Protein AF-A0A453L2L7-F1 (afdb_monomer)

Radius of gyration: 15.23 Å; Cα contacts (8 Å, |Δi|>4): 77; chains: 1; bounding box: 41×24×40 Å

Structure (mmCIF, N/CA/C/O backbone):
data_AF-A0A453L2L7-F1
#
_entry.id   AF-A0A453L2L7-F1
#
loop_
_atom_site.group_PDB
_atom_site.id
_atom_site.type_symbol
_atom_site.label_atom_id
_atom_site.label_alt_id
_atom_site.label_comp_id
_atom_site.label_asym_id
_atom_site.label_entity_id
_atom_site.label_seq_id
_atom_site.pdbx_PDB_ins_code
_atom_site.Cartn_x
_atom_site.Cartn_y
_atom_site.Cartn_z
_atom_site.occupancy
_atom_site.B_iso_or_equiv
_atom_site.auth_seq_id
_atom_site.auth_comp_id
_atom_site.auth_asym_id
_atom_site.auth_atom_id
_atom_site.pdbx_PDB_model_num
ATOM 1 N N . MET A 1 1 ? 23.196 -1.408 -21.672 1.00 59.25 1 MET A N 1
ATOM 2 C CA . MET A 1 1 ? 22.104 -0.422 -21.487 1.00 59.25 1 MET A CA 1
ATOM 3 C C . MET A 1 1 ? 20.846 -1.031 -20.859 1.00 59.25 1 MET A C 1
ATOM 5 O O . MET A 1 1 ? 20.433 -0.521 -19.834 1.00 59.25 1 MET A O 1
ATOM 9 N N . ARG A 1 2 ? 20.301 -2.155 -21.362 1.00 65.62 2 ARG A N 1
ATOM 10 C CA . ARG A 1 2 ? 19.099 -2.823 -20.794 1.00 65.62 2 ARG A CA 1
ATOM 11 C C . ARG A 1 2 ? 19.228 -3.360 -19.356 1.00 65.62 2 ARG A C 1
ATOM 13 O O . ARG A 1 2 ? 18.221 -3.499 -18.673 1.00 65.62 2 ARG A O 1
ATOM 20 N N . ASP A 1 3 ? 20.439 -3.684 -18.911 1.00 77.69 3 ASP A N 1
ATOM 21 C CA . ASP A 1 3 ? 20.670 -4.279 -17.585 1.00 77.69 3 ASP A CA 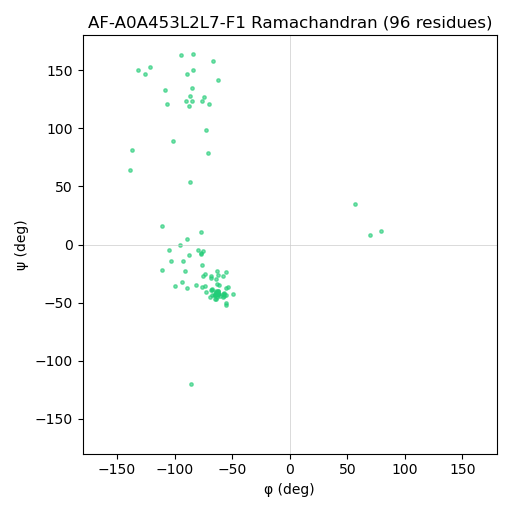1
ATOM 22 C C . ASP A 1 3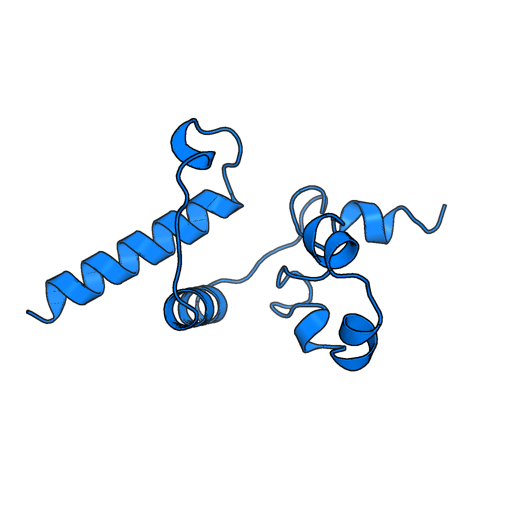 ? 20.488 -3.265 -16.444 1.00 77.69 3 ASP A C 1
ATOM 24 O O . ASP A 1 3 ? 19.841 -3.540 -15.440 1.00 77.69 3 ASP A O 1
ATOM 28 N N . LEU A 1 4 ? 20.968 -2.035 -16.649 1.00 86.62 4 LEU A N 1
ATOM 29 C CA . LEU A 1 4 ? 20.919 -0.985 -15.633 1.00 86.62 4 LEU A CA 1
ATOM 30 C C . LEU A 1 4 ? 19.487 -0.517 -15.350 1.00 86.62 4 LEU A C 1
ATOM 32 O O . LEU A 1 4 ? 19.127 -0.292 -14.199 1.00 86.62 4 LEU A O 1
ATOM 36 N N . GLU A 1 5 ? 18.653 -0.413 -16.386 1.00 87.94 5 GLU A N 1
ATOM 37 C CA . GLU A 1 5 ? 17.235 -0.069 -16.229 1.00 87.94 5 GLU A CA 1
ATOM 38 C C . GLU A 1 5 ? 16.481 -1.145 -15.441 1.00 87.94 5 GLU A C 1
ATOM 40 O O . GLU A 1 5 ? 15.695 -0.826 -14.550 1.00 87.94 5 GLU A O 1
ATOM 45 N N . ARG A 1 6 ? 16.758 -2.428 -15.717 1.00 85.94 6 ARG A N 1
ATOM 46 C CA . ARG A 1 6 ? 16.160 -3.557 -14.989 1.00 85.94 6 ARG A CA 1
ATOM 47 C C . ARG A 1 6 ? 16.635 -3.616 -13.542 1.00 85.94 6 ARG A C 1
ATOM 49 O O . ARG A 1 6 ? 15.809 -3.799 -12.653 1.00 85.94 6 ARG A O 1
ATOM 56 N N . ALA A 1 7 ? 17.929 -3.414 -13.303 1.00 89.38 7 ALA A N 1
ATOM 57 C CA . ALA A 1 7 ? 18.486 -3.334 -11.957 1.00 89.38 7 ALA A CA 1
ATOM 58 C C . ALA A 1 7 ? 17.873 -2.164 -11.166 1.00 89.38 7 ALA A C 1
ATOM 60 O O . ALA A 1 7 ? 17.471 -2.335 -10.016 1.00 89.38 7 ALA A O 1
ATOM 61 N N . GLY A 1 8 ? 17.715 -0.998 -11.802 1.00 90.00 8 GLY A N 1
ATOM 62 C CA . GLY A 1 8 ? 17.044 0.158 -11.208 1.00 90.00 8 GLY A CA 1
ATOM 63 C C . GLY A 1 8 ? 15.575 -0.115 -10.879 1.00 90.00 8 GLY A C 1
ATOM 64 O O . GLY A 1 8 ? 15.115 0.228 -9.791 1.00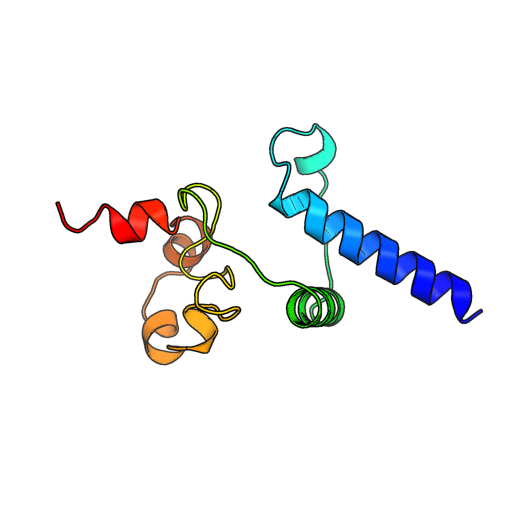 90.00 8 GLY A O 1
ATOM 65 N N . LEU A 1 9 ? 14.848 -0.781 -11.778 1.00 89.50 9 LEU A N 1
ATOM 66 C CA . LEU A 1 9 ? 13.457 -1.176 -11.557 1.00 89.50 9 LEU A CA 1
ATOM 67 C C . LEU A 1 9 ? 13.326 -2.170 -10.398 1.00 89.50 9 LEU A C 1
ATOM 69 O O . LEU A 1 9 ? 12.501 -1.962 -9.511 1.00 89.50 9 LEU A O 1
ATOM 73 N N . ALA A 1 10 ? 14.163 -3.208 -10.365 1.00 89.94 10 ALA A N 1
ATOM 74 C CA . ALA A 1 10 ? 14.183 -4.188 -9.281 1.00 89.94 10 ALA A CA 1
ATOM 75 C C . ALA A 1 10 ? 14.447 -3.520 -7.924 1.00 89.94 10 ALA A C 1
ATOM 77 O O . ALA A 1 10 ? 13.749 -3.799 -6.949 1.00 89.94 10 ALA A O 1
ATOM 78 N N . LEU A 1 11 ? 15.387 -2.571 -7.874 1.00 90.62 11 LEU A N 1
ATOM 79 C CA . LEU A 1 11 ? 15.675 -1.809 -6.664 1.00 90.62 11 LEU A CA 1
ATOM 80 C C . LEU A 1 11 ? 14.466 -0.974 -6.219 1.00 90.62 11 LEU A C 1
ATOM 82 O O . LEU A 1 11 ? 14.131 -0.970 -5.038 1.00 90.62 11 LEU A O 1
ATOM 86 N N . ARG A 1 12 ? 13.765 -0.308 -7.145 1.00 90.69 12 ARG A N 1
ATOM 87 C CA . ARG A 1 12 ? 12.544 0.454 -6.823 1.00 90.69 12 ARG A CA 1
ATOM 88 C C . ARG A 1 12 ? 11.419 -0.439 -6.309 1.00 90.69 12 ARG A C 1
ATOM 90 O O . ARG A 1 12 ? 10.769 -0.071 -5.336 1.00 90.69 12 ARG A O 1
ATOM 97 N N . LEU A 1 13 ? 11.217 -1.615 -6.902 1.00 90.12 13 LEU A N 1
ATOM 98 C CA . LEU A 1 13 ? 10.257 -2.602 -6.394 1.00 90.12 13 LEU A CA 1
ATOM 99 C C . LEU A 1 13 ? 10.638 -3.080 -4.987 1.00 90.12 13 LEU A C 1
ATOM 101 O O . LEU A 1 13 ? 9.770 -3.192 -4.125 1.00 90.12 13 LEU A O 1
ATOM 105 N N . SER A 1 14 ? 11.932 -3.296 -4.733 1.00 88.31 14 SER A N 1
ATOM 106 C CA . SER A 1 14 ? 12.442 -3.647 -3.406 1.00 88.31 14 SER A CA 1
ATOM 107 C C . SER A 1 14 ? 12.219 -2.528 -2.386 1.00 88.31 14 SER A C 1
ATOM 109 O O . SER A 1 14 ? 11.841 -2.803 -1.252 1.00 88.31 14 SER A O 1
ATOM 111 N N . TRP A 1 15 ? 12.407 -1.262 -2.764 1.00 87.75 15 TRP A N 1
ATOM 112 C CA . TRP A 1 15 ? 12.097 -0.123 -1.893 1.00 87.75 15 TRP A CA 1
ATOM 113 C C . TRP A 1 15 ? 10.598 0.018 -1.635 1.00 87.75 15 TRP A C 1
ATOM 115 O O . TRP A 1 15 ? 10.196 0.314 -0.512 1.00 87.75 15 TRP A O 1
ATOM 125 N N . LEU A 1 16 ? 9.765 -0.234 -2.646 1.00 87.38 16 LEU A N 1
ATOM 126 C CA . LEU A 1 16 ? 8.313 -0.238 -2.492 1.00 87.38 16 LEU A CA 1
ATOM 127 C C . LEU A 1 16 ? 7.861 -1.352 -1.536 1.00 87.38 16 LEU A C 1
ATOM 129 O O . LEU A 1 16 ? 7.031 -1.091 -0.667 1.00 87.38 16 LEU A O 1
ATOM 133 N N . TRP A 1 17 ? 8.449 -2.550 -1.628 1.00 86.69 17 TRP A N 1
ATOM 134 C CA . TRP A 1 17 ? 8.254 -3.620 -0.642 1.00 86.69 17 TRP A CA 1
ATOM 135 C C . TRP A 1 17 ? 8.596 -3.133 0.767 1.00 86.69 17 TRP A C 1
ATOM 137 O O . TRP A 1 17 ? 7.769 -3.196 1.676 1.00 86.69 17 TRP A O 1
ATOM 147 N N . PHE A 1 18 ? 9.791 -2.565 0.920 1.00 85.31 18 PHE A N 1
ATOM 148 C CA . PHE A 1 18 ? 10.312 -2.143 2.210 1.00 85.31 18 PHE A CA 1
ATOM 149 C C . PHE A 1 18 ? 9.464 -1.045 2.865 1.00 85.31 18 PHE A C 1
ATOM 151 O O . PHE A 1 18 ? 9.183 -1.110 4.060 1.00 85.31 18 PHE A O 1
ATOM 158 N N . SER A 1 19 ? 8.981 -0.082 2.070 1.00 81.31 19 SER A N 1
ATOM 159 C CA . SER A 1 19 ? 8.094 0.984 2.551 1.00 81.31 19 SER A CA 1
ATOM 160 C C . SER A 1 19 ? 6.810 0.454 3.196 1.00 81.31 19 SER A C 1
ATOM 162 O O . SER A 1 19 ? 6.263 1.107 4.082 1.00 81.31 19 SER A O 1
ATOM 164 N N . ARG A 1 20 ? 6.351 -0.737 2.788 1.00 76.31 20 ARG A N 1
ATOM 165 C CA . ARG A 1 20 ? 5.152 -1.384 3.327 1.00 76.31 20 ARG A CA 1
ATOM 166 C C . ARG A 1 20 ? 5.426 -2.277 4.527 1.00 76.31 20 ARG A C 1
ATOM 168 O O . ARG A 1 20 ? 4.585 -2.346 5.416 1.00 76.31 20 ARG A O 1
ATOM 175 N N . THR A 1 21 ? 6.545 -2.997 4.538 1.00 79.06 21 THR A N 1
ATOM 176 C CA . THR A 1 21 ? 6.801 -4.020 5.563 1.00 79.06 21 THR A CA 1
ATOM 177 C C . THR A 1 21 ? 7.541 -3.509 6.791 1.00 79.06 21 THR A C 1
ATOM 179 O O . THR A 1 21 ? 7.463 -4.146 7.833 1.00 79.06 21 THR A O 1
ATOM 182 N N . ASP A 1 22 ? 8.275 -2.402 6.687 1.00 75.19 22 ASP A N 1
ATOM 183 C CA . ASP A 1 22 ? 9.144 -1.930 7.769 1.00 75.19 22 ASP A CA 1
ATOM 184 C C . ASP A 1 22 ? 8.995 -0.409 7.937 1.00 75.19 22 ASP A C 1
ATOM 186 O O . ASP A 1 22 ? 9.751 0.406 7.396 1.00 75.19 22 ASP A O 1
ATOM 190 N N . GLN A 1 23 ? 7.929 -0.049 8.660 1.00 66.88 23 GLN A N 1
ATOM 191 C CA . GLN A 1 23 ? 7.499 1.328 8.926 1.00 66.88 23 GLN A CA 1
ATOM 192 C C . GLN A 1 23 ? 8.296 2.029 10.041 1.00 66.88 23 GLN A C 1
ATOM 194 O O . GLN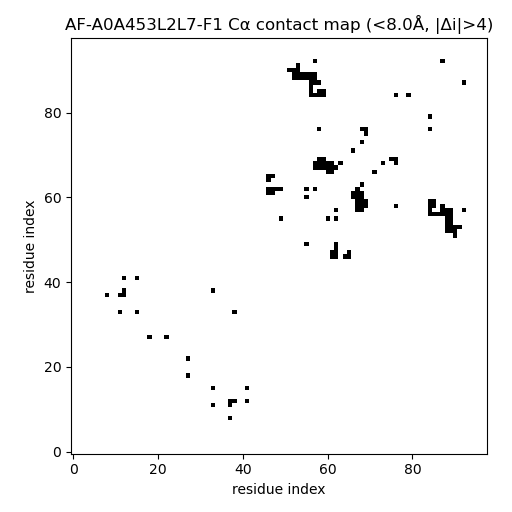 A 1 23 ? 8.113 3.223 10.250 1.00 66.88 23 GLN A O 1
ATOM 199 N N . GLU A 1 24 ? 9.212 1.333 10.719 1.00 70.94 24 GLU A N 1
ATOM 200 C CA . GLU A 1 24 ? 9.950 1.854 11.885 1.00 70.94 24 GLU A CA 1
ATOM 201 C C . GLU A 1 24 ? 11.326 2.444 11.521 1.00 70.94 24 GLU A C 1
ATOM 203 O O . GLU A 1 24 ? 12.081 2.908 12.376 1.00 70.94 24 GLU A O 1
ATOM 208 N N . ARG A 1 25 ? 11.709 2.424 10.240 1.00 72.69 25 ARG A N 1
ATOM 209 C CA . ARG A 1 25 ? 13.056 2.834 9.818 1.00 72.69 25 ARG A CA 1
ATOM 210 C C . ARG A 1 25 ? 13.160 4.322 9.515 1.00 72.69 25 ARG A C 1
ATOM 212 O O . ARG A 1 25 ? 12.276 4.930 8.920 1.00 72.69 25 ARG A O 1
ATOM 219 N N . ALA A 1 26 ? 14.337 4.879 9.803 1.00 73.62 26 ALA A N 1
ATOM 220 C CA . ALA A 1 26 ? 14.652 6.304 9.655 1.00 73.62 26 ALA A CA 1
ATOM 221 C C . ALA A 1 26 ? 14.403 6.889 8.248 1.00 73.62 26 ALA A C 1
ATOM 223 O O . ALA A 1 26 ? 14.189 8.089 8.103 1.00 73.62 26 ALA A O 1
ATOM 224 N N . TRP A 1 27 ? 14.411 6.063 7.201 1.00 71.25 27 TRP A N 1
ATOM 225 C CA . TRP A 1 27 ? 14.202 6.501 5.816 1.00 71.25 27 TRP A CA 1
ATOM 226 C C . TRP A 1 27 ? 12.726 6.496 5.377 1.00 71.25 27 TRP A C 1
ATOM 228 O O . TRP A 1 27 ? 12.439 6.834 4.234 1.00 71.25 27 TRP A O 1
ATOM 238 N N . GLN A 1 28 ? 11.778 6.212 6.278 1.00 67.75 28 GLN A N 1
ATOM 239 C CA . GLN A 1 28 ? 10.336 6.390 6.038 1.00 67.75 28 GLN A CA 1
ATOM 240 C C . GLN A 1 28 ? 9.940 7.858 5.791 1.00 67.75 28 GLN A C 1
ATOM 242 O O . GLN A 1 28 ? 8.941 8.132 5.133 1.00 67.75 28 GLN A O 1
ATOM 247 N N . GLY A 1 29 ? 10.747 8.818 6.256 1.00 65.25 29 GLY A N 1
ATOM 248 C CA . GLY A 1 29 ? 10.562 10.242 5.951 1.00 65.25 29 GLY A CA 1
ATOM 249 C C . GLY A 1 29 ? 11.026 10.652 4.549 1.00 65.25 29 GLY A C 1
ATOM 250 O O . GLY A 1 29 ? 10.795 11.790 4.135 1.00 65.25 29 GLY A O 1
ATOM 251 N N . LEU A 1 30 ? 11.689 9.757 3.807 1.00 74.81 30 LEU A N 1
ATOM 252 C CA . LEU A 1 30 ? 12.094 10.034 2.437 1.00 74.81 30 LEU A CA 1
ATOM 253 C C . LEU A 1 30 ? 10.855 9.927 1.540 1.00 74.81 30 LEU A C 1
ATOM 255 O O . LEU A 1 30 ? 10.199 8.888 1.498 1.00 74.81 30 LEU A O 1
ATOM 259 N N . ASN A 1 31 ? 10.529 10.990 0.802 1.00 68.00 31 ASN A N 1
ATOM 260 C CA . ASN A 1 31 ? 9.415 10.980 -0.147 1.00 68.00 31 ASN A CA 1
ATOM 261 C C . ASN A 1 31 ? 9.763 10.102 -1.365 1.00 68.00 31 ASN A C 1
ATOM 263 O O . ASN A 1 31 ? 10.175 10.595 -2.417 1.00 68.00 31 ASN A O 1
ATOM 267 N N . LEU A 1 32 ? 9.650 8.784 -1.193 1.00 75.25 32 LEU A N 1
ATOM 268 C CA . LEU A 1 32 ? 9.853 7.785 -2.232 1.00 75.25 32 LEU A CA 1
ATOM 269 C C . LEU A 1 32 ? 8.663 7.837 -3.196 1.00 75.25 32 LEU A C 1
ATOM 271 O O . LEU A 1 32 ? 7.587 7.297 -2.937 1.00 75.25 32 LEU A O 1
ATOM 275 N N . GLN A 1 33 ? 8.853 8.522 -4.321 1.00 79.44 33 GLN A N 1
ATOM 276 C CA . GLN A 1 33 ? 7.849 8.585 -5.375 1.00 79.44 33 GLN A CA 1
ATOM 277 C C . GLN A 1 33 ? 8.012 7.410 -6.338 1.00 79.44 33 GLN A C 1
ATOM 279 O O . GLN A 1 33 ? 9.032 7.273 -7.009 1.00 79.44 33 GLN A O 1
ATOM 284 N N . PHE A 1 34 ? 6.967 6.589 -6.426 1.00 84.12 34 PHE A N 1
ATOM 285 C CA . PHE A 1 34 ? 6.872 5.474 -7.369 1.00 84.12 34 PHE A CA 1
ATOM 286 C C . PHE A 1 34 ? 5.861 5.788 -8.465 1.00 84.12 34 PHE A C 1
ATOM 288 O O . PHE A 1 34 ? 4.733 6.204 -8.164 1.00 84.12 34 PHE A O 1
ATOM 295 N N . SER A 1 35 ? 6.244 5.537 -9.716 1.00 87.19 35 SER A N 1
ATOM 296 C CA . SER A 1 35 ? 5.377 5.718 -10.880 1.00 87.19 35 SER A CA 1
ATOM 297 C C . SER A 1 35 ? 4.205 4.721 -10.878 1.00 87.19 35 SER A C 1
ATOM 299 O O . SER A 1 35 ? 4.295 3.651 -10.264 1.00 87.19 35 SER A O 1
ATOM 301 N N . PRO A 1 36 ? 3.097 5.015 -11.585 1.00 85.31 36 PRO A N 1
ATOM 302 C CA . PRO A 1 36 ? 1.985 4.073 -11.723 1.00 85.31 36 PRO A CA 1
ATOM 303 C C . PRO A 1 36 ? 2.413 2.713 -12.291 1.00 85.31 36 PRO A C 1
ATOM 305 O O . PRO A 1 36 ? 1.942 1.681 -11.820 1.00 85.31 36 PRO A O 1
ATOM 308 N N . THR A 1 37 ? 3.347 2.700 -13.245 1.00 88.50 37 THR A N 1
ATOM 309 C CA . THR A 1 37 ? 3.870 1.475 -13.868 1.00 88.50 37 THR A CA 1
ATOM 310 C C . THR A 1 37 ? 4.646 0.610 -12.876 1.00 88.50 37 THR A C 1
ATOM 312 O O . THR A 1 37 ? 4.441 -0.600 -12.827 1.00 88.50 37 THR A O 1
ATOM 315 N N . GLU A 1 38 ? 5.498 1.214 -12.043 1.00 89.25 38 GLU A N 1
ATOM 316 C CA . GLU A 1 38 ? 6.243 0.496 -10.996 1.00 89.25 38 GLU A CA 1
ATOM 317 C C . GLU A 1 38 ? 5.294 -0.128 -9.971 1.00 89.25 38 GLU A C 1
ATOM 319 O O . GLU A 1 38 ? 5.452 -1.291 -9.604 1.00 89.25 38 GLU A O 1
ATOM 324 N N . ARG A 1 39 ? 4.261 0.618 -9.559 1.00 86.06 39 ARG A N 1
ATOM 325 C CA . ARG A 1 39 ? 3.220 0.105 -8.658 1.00 86.06 39 ARG A CA 1
ATOM 326 C C . ARG A 1 39 ? 2.453 -1.047 -9.298 1.00 86.06 39 ARG A C 1
ATOM 328 O O . ARG A 1 39 ? 2.235 -2.059 -8.643 1.00 86.06 39 ARG A O 1
ATOM 335 N N . ALA A 1 40 ? 2.062 -0.919 -10.565 1.00 86.38 40 ALA A N 1
ATOM 336 C CA . ALA A 1 40 ? 1.358 -1.977 -11.283 1.00 86.38 40 ALA A CA 1
ATOM 337 C C . ALA A 1 40 ? 2.202 -3.258 -11.376 1.00 86.38 40 ALA A C 1
ATOM 339 O O . ALA A 1 40 ? 1.697 -4.344 -11.101 1.00 86.38 40 ALA A O 1
ATOM 340 N N . LEU A 1 41 ? 3.495 -3.135 -11.692 1.00 89.88 41 LEU A N 1
ATOM 341 C CA . LEU A 1 41 ? 4.412 -4.272 -11.766 1.00 89.88 41 LEU A CA 1
ATOM 342 C C . LEU A 1 41 ? 4.614 -4.944 -10.403 1.00 89.88 41 LEU A C 1
ATOM 344 O O . LEU A 1 41 ? 4.574 -6.171 -10.307 1.00 89.88 41 LEU A O 1
ATOM 348 N N . PHE A 1 42 ? 4.786 -4.144 -9.350 1.00 88.88 42 PHE A N 1
ATOM 349 C CA . PHE A 1 42 ? 4.853 -4.633 -7.976 1.00 88.88 42 PHE A CA 1
ATOM 350 C C . PHE A 1 42 ? 3.617 -5.457 -7.626 1.00 88.88 42 PHE A C 1
ATOM 352 O O . PHE A 1 42 ? 3.730 -6.596 -7.181 1.00 88.88 42 PHE A O 1
ATOM 359 N N . TRP A 1 43 ? 2.434 -4.908 -7.893 1.00 83.88 43 TRP A N 1
ATOM 360 C CA . TRP A 1 43 ? 1.163 -5.556 -7.600 1.00 83.88 43 TRP A CA 1
ATOM 361 C C . TRP A 1 43 ? 0.865 -6.783 -8.458 1.00 83.88 43 TRP A C 1
ATOM 363 O O . TRP A 1 43 ? 0.128 -7.658 -8.017 1.00 83.88 43 TRP A O 1
ATOM 373 N N . ALA A 1 44 ? 1.407 -6.858 -9.672 1.00 85.31 44 ALA A N 1
ATOM 374 C CA . ALA A 1 44 ? 1.326 -8.059 -10.497 1.00 85.31 44 ALA A CA 1
ATOM 375 C C . ALA A 1 44 ? 2.244 -9.182 -9.985 1.00 85.31 44 ALA A C 1
ATOM 377 O O . ALA A 1 44 ? 1.976 -10.352 -10.241 1.00 85.31 44 ALA A O 1
ATOM 378 N N . SER A 1 45 ? 3.315 -8.826 -9.267 1.00 86.06 45 SER A N 1
ATOM 379 C CA . SER A 1 45 ? 4.374 -9.752 -8.839 1.00 86.06 45 SER A CA 1
ATOM 380 C C . SER A 1 45 ? 4.314 -10.120 -7.355 1.00 86.06 45 SER A C 1
ATOM 382 O O . SER A 1 45 ? 5.117 -10.926 -6.891 1.00 86.06 45 SER A O 1
ATOM 384 N N . THR A 1 46 ? 3.403 -9.521 -6.589 1.00 83.75 46 THR A N 1
ATOM 385 C CA . THR A 1 46 ? 3.294 -9.717 -5.141 1.00 83.75 46 THR A CA 1
ATOM 386 C C . THR A 1 46 ? 1.856 -10.008 -4.746 1.00 83.75 46 THR A C 1
ATOM 388 O O . THR A 1 46 ? 0.907 -9.541 -5.374 1.00 83.75 46 THR A O 1
ATOM 391 N N . PHE A 1 47 ? 1.696 -10.780 -3.677 1.00 75.31 47 PHE A N 1
ATOM 392 C CA . PHE A 1 47 ? 0.415 -10.996 -3.025 1.00 75.31 47 PHE A CA 1
ATOM 393 C C . PHE A 1 47 ? 0.552 -10.647 -1.545 1.00 75.31 47 PHE A C 1
ATOM 395 O O . PHE A 1 47 ? 1.613 -10.821 -0.944 1.00 75.31 47 PHE A O 1
ATOM 402 N N . THR A 1 48 ? -0.521 -10.132 -0.957 1.00 76.69 48 THR A N 1
ATOM 403 C CA . THR A 1 48 ? -0.565 -9.776 0.459 1.00 76.69 48 THR A CA 1
ATOM 404 C C . THR A 1 48 ? -1.411 -10.802 1.192 1.00 76.69 48 THR A C 1
ATOM 406 O O . THR A 1 48 ? -2.586 -10.976 0.877 1.00 76.69 48 THR A O 1
ATOM 409 N N . ILE A 1 49 ? -0.817 -11.470 2.181 1.00 80.38 49 ILE A N 1
ATOM 410 C CA . ILE A 1 49 ? -1.569 -12.251 3.163 1.00 80.38 49 ILE A CA 1
ATOM 411 C C . ILE A 1 49 ? -1.892 -11.317 4.321 1.00 80.38 49 ILE A C 1
ATOM 413 O O . ILE A 1 49 ? -0.997 -10.713 4.915 1.00 80.38 49 ILE A O 1
ATOM 417 N N . LEU A 1 50 ? -3.179 -11.190 4.632 1.00 82.12 50 LEU A N 1
ATOM 418 C CA . LEU A 1 50 ? -3.619 -10.416 5.778 1.00 82.12 50 LEU A CA 1
ATOM 419 C C . LEU A 1 50 ? -3.234 -11.149 7.072 1.00 82.12 50 LEU A C 1
ATOM 421 O O . LEU A 1 50 ? -3.653 -12.282 7.290 1.00 82.12 50 LEU A O 1
ATOM 425 N N . GLY A 1 51 ? -2.440 -10.492 7.918 1.00 83.06 51 GLY A N 1
ATOM 426 C CA . GLY A 1 51 ? -2.191 -10.921 9.296 1.00 83.06 51 GLY A CA 1
ATOM 427 C C . GLY A 1 51 ? -3.272 -10.397 10.245 1.00 83.06 51 GLY A C 1
ATOM 428 O O . GLY A 1 51 ? -4.457 -10.641 10.058 1.00 83.06 51 GLY A O 1
ATOM 429 N N . ASN A 1 52 ? -2.866 -9.603 11.239 1.00 82.44 52 ASN A N 1
ATOM 430 C CA . ASN A 1 52 ? -3.783 -8.932 12.175 1.00 82.44 52 ASN A CA 1
ATOM 431 C C . ASN A 1 52 ? -4.526 -7.719 11.573 1.00 82.44 52 ASN A C 1
ATOM 433 O O . ASN A 1 52 ? -5.364 -7.122 12.239 1.00 82.44 52 ASN A O 1
ATOM 437 N N . GLY A 1 53 ? -4.199 -7.328 10.337 1.00 82.06 53 GLY A N 1
ATOM 438 C CA . GLY A 1 53 ? -4.855 -6.244 9.607 1.00 82.06 53 GLY A CA 1
ATOM 439 C C . GLY A 1 53 ? -4.602 -4.826 10.124 1.00 82.06 53 GLY A C 1
ATOM 440 O O . GLY A 1 53 ? -5.238 -3.905 9.618 1.00 82.06 53 GLY A O 1
ATOM 441 N N . LEU A 1 54 ? -3.685 -4.632 11.080 1.00 83.62 54 LEU A N 1
ATOM 442 C CA . LEU A 1 54 ? -3.375 -3.314 11.654 1.00 83.62 54 LEU A CA 1
ATOM 443 C C . LEU A 1 54 ? -2.542 -2.429 10.716 1.00 83.62 54 LEU A C 1
ATOM 445 O O . LEU A 1 54 ? -2.616 -1.211 10.802 1.00 83.62 54 LEU A O 1
ATOM 449 N N . SER A 1 55 ? -1.754 -3.024 9.820 1.00 81.25 55 SER A N 1
ATOM 450 C CA . SER A 1 55 ? -0.888 -2.294 8.881 1.00 81.25 55 SER A CA 1
ATOM 451 C C . SER A 1 55 ? -1.435 -2.227 7.453 1.00 81.25 55 SER A C 1
ATOM 453 O O . SER A 1 55 ? -0.959 -1.427 6.653 1.00 81.25 55 SER A O 1
ATOM 455 N N . ALA A 1 56 ? -2.435 -3.048 7.119 1.00 86.19 56 ALA A N 1
ATOM 456 C CA . ALA A 1 56 ? -3.046 -3.068 5.794 1.00 86.19 56 ALA A CA 1
ATOM 457 C C . ALA A 1 56 ? -4.176 -2.035 5.712 1.00 86.19 56 ALA A C 1
ATOM 459 O O . ALA A 1 56 ? -5.093 -2.051 6.534 1.00 86.19 56 ALA A O 1
ATOM 460 N N . LEU A 1 57 ? -4.149 -1.166 4.705 1.00 88.31 57 LEU A N 1
ATOM 461 C CA . LEU A 1 57 ? -5.218 -0.214 4.419 1.00 88.31 57 LEU A CA 1
ATOM 462 C C . LEU A 1 57 ? -6.421 -0.924 3.802 1.00 88.31 57 LEU A C 1
ATOM 464 O O . LEU A 1 57 ? -6.316 -1.577 2.765 1.00 88.31 57 LEU A O 1
ATOM 468 N N . LEU A 1 58 ? -7.596 -0.715 4.398 1.00 88.00 58 LEU A N 1
ATOM 469 C CA . LEU A 1 58 ? -8.836 -1.388 4.013 1.00 88.00 58 LEU A CA 1
ATOM 470 C C . LEU A 1 58 ? -9.194 -1.169 2.539 1.00 88.00 58 LEU A C 1
ATOM 472 O O . LEU A 1 58 ? -9.621 -2.100 1.860 1.00 88.00 58 LEU A O 1
ATOM 476 N N . TRP A 1 59 ? -9.034 0.066 2.060 1.00 89.25 59 TRP A N 1
ATOM 477 C CA . TRP A 1 59 ? -9.494 0.487 0.735 1.00 89.25 59 TRP A CA 1
ATOM 478 C C . TRP A 1 59 ? -8.429 0.365 -0.354 1.00 89.25 59 TRP A C 1
ATOM 480 O O . TRP A 1 59 ? -8.773 0.128 -1.512 1.00 89.25 59 TRP A O 1
ATOM 490 N N . GLU A 1 60 ? -7.164 0.553 0.018 1.00 87.06 60 GLU A N 1
ATOM 491 C CA . GLU A 1 60 ? -6.051 0.723 -0.921 1.00 87.06 60 GLU A CA 1
ATOM 492 C C . GLU A 1 60 ? -5.241 -0.563 -1.115 1.00 87.06 60 GLU A C 1
ATOM 494 O O . GLU A 1 60 ? -4.785 -0.834 -2.227 1.00 87.06 60 GLU A O 1
ATOM 499 N N . ASP A 1 61 ? -5.064 -1.373 -0.066 1.00 86.88 61 ASP A N 1
ATOM 500 C CA . ASP A 1 61 ? -4.225 -2.566 -0.156 1.00 86.88 61 ASP A CA 1
ATOM 501 C C . ASP A 1 61 ? -4.97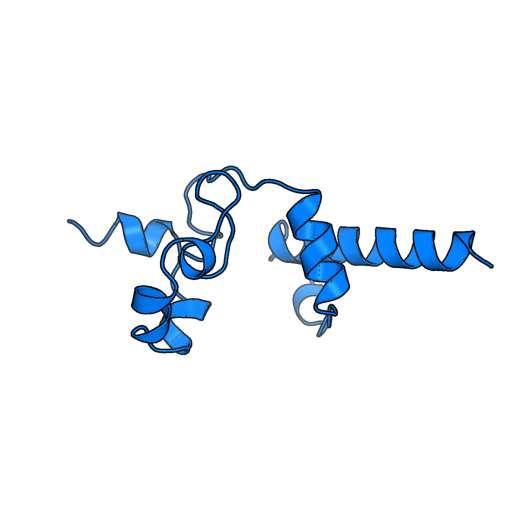8 -3.768 -0.738 1.00 86.88 61 ASP A C 1
ATOM 503 O O . ASP A 1 61 ? -6.193 -3.927 -0.598 1.00 86.88 61 ASP A O 1
ATOM 507 N N . ARG A 1 62 ? -4.225 -4.642 -1.413 1.00 87.19 62 ARG A N 1
ATOM 508 C CA . ARG A 1 62 ? -4.723 -5.825 -2.128 1.00 87.19 62 ARG A CA 1
ATOM 509 C C . ARG A 1 62 ? -4.859 -7.060 -1.228 1.00 87.19 62 ARG A C 1
ATOM 511 O O . ARG A 1 62 ? -4.298 -8.118 -1.506 1.00 87.19 62 ARG A O 1
ATOM 518 N N . TRP A 1 63 ? -5.585 -6.919 -0.125 1.00 86.56 63 TRP A N 1
ATOM 519 C CA . TRP A 1 63 ? -5.687 -7.953 0.911 1.00 86.56 63 TRP A CA 1
ATOM 520 C C . TRP A 1 63 ? -6.805 -8.989 0.671 1.00 86.56 63 TRP A C 1
ATOM 522 O O . TRP A 1 63 ? -6.843 -10.007 1.358 1.00 86.56 63 TRP A O 1
ATOM 532 N N . ILE A 1 64 ? -7.690 -8.783 -0.316 1.00 87.50 64 ILE A N 1
ATOM 533 C CA . ILE A 1 64 ? -8.800 -9.697 -0.641 1.00 87.50 64 ILE A CA 1
ATOM 534 C C . ILE A 1 64 ? -8.418 -10.538 -1.860 1.00 87.50 64 ILE A C 1
ATOM 536 O O . ILE A 1 64 ? -8.652 -10.142 -3.001 1.00 87.50 64 ILE A O 1
ATOM 540 N N . GLY A 1 65 ? -7.780 -11.688 -1.634 1.00 83.12 65 GLY A N 1
ATOM 541 C CA . GLY A 1 65 ? -7.372 -12.584 -2.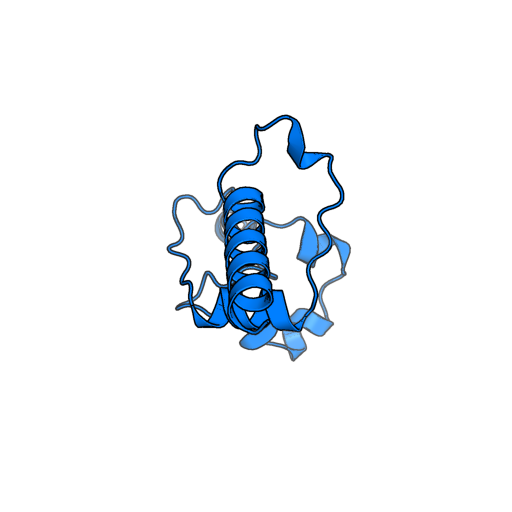725 1.00 83.12 65 GLY A CA 1
ATOM 542 C C . GLY A 1 65 ? -6.466 -11.904 -3.764 1.00 83.12 65 GLY A C 1
ATOM 543 O O . GLY A 1 65 ? -6.593 -12.165 -4.958 1.00 83.12 65 GLY A O 1
ATOM 544 N N . GLY A 1 66 ? -5.605 -10.977 -3.323 1.00 83.19 66 GLY A N 1
ATOM 545 C CA . GLY A 1 66 ? -4.735 -10.190 -4.203 1.00 83.19 66 GLY A CA 1
ATOM 546 C C . GLY A 1 66 ? -5.418 -9.007 -4.900 1.00 83.19 66 GLY A C 1
ATOM 547 O O . GLY A 1 66 ? -4.827 -8.422 -5.806 1.00 83.19 66 GLY A O 1
ATOM 548 N N . ARG A 1 67 ? -6.638 -8.636 -4.493 1.00 86.81 67 ARG A N 1
ATOM 549 C CA . ARG A 1 67 ? -7.378 -7.465 -4.989 1.00 86.81 67 ARG A CA 1
ATOM 550 C C . ARG A 1 67 ? -7.718 -6.502 -3.860 1.00 86.81 67 ARG A C 1
ATOM 552 O O . ARG A 1 67 ? -7.835 -6.907 -2.701 1.00 86.81 67 ARG A O 1
ATOM 559 N N . SER A 1 68 ? -7.855 -5.221 -4.193 1.00 88.12 68 SER A N 1
ATOM 560 C CA . SER A 1 68 ? -8.281 -4.186 -3.242 1.00 88.12 68 SER A CA 1
ATOM 561 C C . SER A 1 68 ? -9.791 -3.950 -3.310 1.00 88.12 68 SER A C 1
ATOM 563 O O . SER A 1 68 ? -10.454 -4.306 -4.287 1.00 88.12 68 SER A O 1
ATOM 565 N N . VAL A 1 69 ? -10.360 -3.309 -2.285 1.00 88.88 69 VAL A N 1
ATOM 566 C CA . VAL A 1 69 ? -11.790 -2.949 -2.287 1.00 88.88 69 VAL A CA 1
ATOM 567 C C . VAL A 1 69 ? -12.107 -1.956 -3.409 1.00 88.88 69 VAL A C 1
ATOM 569 O O . VAL A 1 69 ? -13.171 -2.046 -4.013 1.00 88.88 69 VAL A O 1
ATOM 572 N N . HIS A 1 70 ? -11.178 -1.053 -3.742 1.00 88.25 70 HIS A N 1
ATOM 573 C CA . HIS A 1 70 ? -11.308 -0.163 -4.900 1.00 88.25 70 HIS A CA 1
ATOM 574 C C . HIS A 1 70 ? -11.504 -0.929 -6.218 1.00 88.25 70 HIS A C 1
ATOM 576 O O . HIS A 1 70 ? -12.340 -0.545 -7.032 1.00 88.25 70 HIS A O 1
ATOM 582 N N . GLU A 1 71 ? -10.762 -2.023 -6.413 1.00 88.38 71 GLU A N 1
ATOM 583 C CA . GLU A 1 71 ? -10.837 -2.847 -7.626 1.00 88.38 71 GLU A CA 1
ATOM 584 C C . GLU A 1 71 ? -12.107 -3.696 -7.685 1.00 88.38 71 GLU A C 1
ATOM 586 O O . GLU A 1 71 ? -12.654 -3.921 -8.761 1.00 88.38 71 GLU A O 1
ATOM 591 N N . LEU A 1 72 ? -12.573 -4.179 -6.533 1.00 89.69 72 LEU A N 1
ATOM 592 C CA . LEU A 1 72 ? -13.761 -5.026 -6.444 1.00 89.69 72 LEU A CA 1
ATOM 593 C C . LEU A 1 72 ? -15.063 -4.216 -6.458 1.00 89.69 72 LEU A C 1
ATOM 595 O O . LEU A 1 72 ? -16.074 -4.679 -6.980 1.00 89.69 72 LEU A O 1
ATOM 599 N N . MET A 1 73 ? -15.056 -3.024 -5.861 1.00 90.88 73 MET A N 1
ATOM 600 C CA . MET A 1 73 ? -16.254 -2.229 -5.585 1.00 90.88 73 MET A CA 1
ATOM 601 C C . MET A 1 73 ? -16.015 -0.736 -5.885 1.00 90.88 73 MET A C 1
ATOM 603 O O . MET A 1 73 ? -16.093 0.101 -4.978 1.00 90.88 73 MET A O 1
ATOM 607 N N . PRO A 1 74 ? -15.762 -0.357 -7.153 1.00 90.75 74 PRO A N 1
ATOM 608 C CA . PRO A 1 74 ? -15.402 1.017 -7.520 1.00 90.75 74 PRO A CA 1
ATOM 609 C C . PRO A 1 74 ? -16.500 2.036 -7.179 1.00 90.75 74 PRO A C 1
ATOM 611 O O . PRO A 1 74 ? -16.203 3.144 -6.732 1.00 90.75 74 PRO A O 1
ATO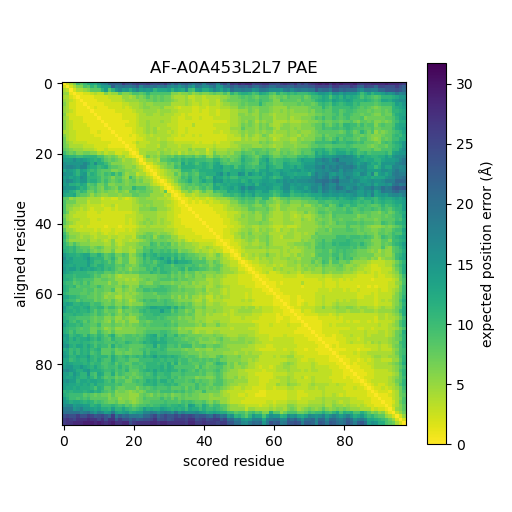M 614 N N . ASN A 1 75 ? -17.773 1.642 -7.302 1.00 92.75 75 ASN A N 1
ATOM 615 C CA . ASN A 1 75 ? -18.914 2.496 -6.952 1.00 92.75 75 ASN A CA 1
ATOM 616 C C . ASN A 1 75 ? -18.948 2.809 -5.452 1.00 92.75 75 ASN A C 1
ATOM 618 O O . ASN A 1 75 ? -19.131 3.961 -5.065 1.00 92.75 75 ASN A O 1
ATOM 622 N N . LEU A 1 76 ? -18.708 1.797 -4.607 1.00 89.25 76 LEU A N 1
ATOM 623 C CA . LEU A 1 76 ? -18.638 1.985 -3.159 1.00 89.25 76 LEU A CA 1
ATOM 624 C C . LEU A 1 76 ? -17.454 2.880 -2.800 1.00 89.25 76 LEU A C 1
ATOM 626 O O . LEU A 1 76 ? -17.614 3.830 -2.040 1.00 89.25 76 LEU A O 1
ATOM 630 N N . TYR A 1 77 ? -16.282 2.608 -3.381 1.00 90.00 77 TYR A N 1
ATOM 631 C CA . TYR A 1 77 ? -15.079 3.403 -3.157 1.00 90.00 77 TYR A CA 1
ATOM 632 C C . TYR A 1 77 ? -15.316 4.882 -3.484 1.00 90.00 77 TYR A C 1
ATOM 634 O O . TYR A 1 77 ? -14.948 5.744 -2.684 1.00 90.00 77 TYR A O 1
ATOM 642 N N . GLY A 1 78 ? -16.001 5.176 -4.596 1.00 89.69 78 GLY A N 1
ATOM 643 C CA . GLY A 1 78 ? -16.380 6.528 -5.016 1.00 89.69 78 GLY A CA 1
ATOM 644 C C . GLY A 1 78 ? -17.142 7.321 -3.949 1.00 89.69 78 GLY A C 1
ATOM 645 O O . GLY A 1 78 ? -16.875 8.509 -3.772 1.00 89.69 78 GLY A O 1
ATOM 646 N N . CYS A 1 79 ? -18.000 6.659 -3.172 1.00 91.75 79 CYS A N 1
ATOM 647 C CA . CYS A 1 79 ? -18.790 7.282 -2.107 1.00 91.75 79 CYS A CA 1
ATOM 648 C C . CYS A 1 79 ? -17.991 7.584 -0.825 1.00 91.75 79 CYS A C 1
ATOM 650 O O . CYS A 1 79 ? -18.437 8.370 0.010 1.00 91.75 79 CYS A O 1
ATOM 652 N N . ILE A 1 80 ? -16.819 6.974 -0.631 1.00 89.38 80 ILE A N 1
ATOM 653 C CA . ILE A 1 80 ? -16.030 7.144 0.597 1.00 89.38 80 ILE A CA 1
ATOM 654 C C . ILE A 1 80 ? -15.159 8.403 0.507 1.00 89.38 80 ILE A C 1
ATOM 656 O O . ILE A 1 80 ? -14.472 8.580 -0.490 1.00 89.38 80 ILE A O 1
ATOM 660 N N . PRO A 1 81 ? -15.074 9.264 1.534 1.00 91.31 81 PRO A N 1
ATOM 661 C CA . PRO A 1 81 ? -14.154 10.403 1.523 1.00 91.31 81 PRO A CA 1
ATOM 662 C C . PRO A 1 81 ? -12.679 9.981 1.447 1.00 91.31 81 PRO A C 1
ATOM 664 O O . PRO A 1 81 ? -12.267 9.054 2.146 1.00 91.31 81 PRO A O 1
ATOM 667 N N . LYS A 1 82 ? -11.850 10.722 0.692 1.00 88.12 82 LYS A N 1
ATOM 668 C CA . LYS A 1 82 ? -10.419 10.413 0.473 1.00 88.12 82 LYS A CA 1
ATOM 669 C C . LYS A 1 82 ? -9.648 10.124 1.765 1.00 88.12 82 LYS A C 1
ATOM 671 O O . LYS A 1 82 ? -8.921 9.143 1.828 1.00 88.12 82 LYS A O 1
ATOM 676 N N . ARG A 1 83 ? -9.878 10.915 2.821 1.00 88.62 83 ARG A N 1
ATOM 677 C CA . ARG A 1 83 ? -9.249 10.712 4.137 1.00 88.62 83 ARG A CA 1
ATOM 678 C C . ARG A 1 83 ? -9.525 9.317 4.707 1.00 88.62 83 ARG A C 1
ATOM 680 O O . ARG A 1 83 ? -8.605 8.673 5.182 1.00 88.62 83 ARG A O 1
ATOM 687 N N . ARG A 1 84 ? -10.768 8.825 4.623 1.00 85.25 84 ARG A N 1
ATOM 688 C CA . ARG A 1 84 ? -11.131 7.490 5.132 1.00 85.25 84 ARG A CA 1
ATOM 689 C C . ARG A 1 84 ? -10.504 6.361 4.316 1.00 85.25 84 ARG A C 1
ATOM 691 O O . ARG A 1 84 ? -10.246 5.302 4.876 1.00 85.25 84 ARG A O 1
ATOM 698 N N . ARG A 1 85 ? -10.250 6.591 3.024 1.00 87.44 85 ARG A N 1
ATOM 699 C CA . ARG A 1 85 ? -9.586 5.622 2.141 1.00 87.44 85 ARG A CA 1
ATOM 700 C C . ARG A 1 85 ? -8.125 5.411 2.541 1.00 87.44 85 ARG A C 1
ATOM 702 O O . ARG A 1 85 ? -7.662 4.281 2.567 1.00 87.44 85 ARG A O 1
ATOM 709 N N . THR A 1 86 ? -7.440 6.490 2.927 1.00 84.06 86 THR A N 1
ATOM 710 C CA . THR A 1 86 ? -5.999 6.474 3.222 1.00 84.06 86 THR A CA 1
ATOM 711 C C . THR A 1 86 ? -5.641 6.226 4.686 1.00 84.06 86 THR A C 1
ATOM 713 O O . THR A 1 86 ? -4.473 5.996 4.964 1.00 84.06 86 THR A O 1
ATOM 716 N N . THR A 1 87 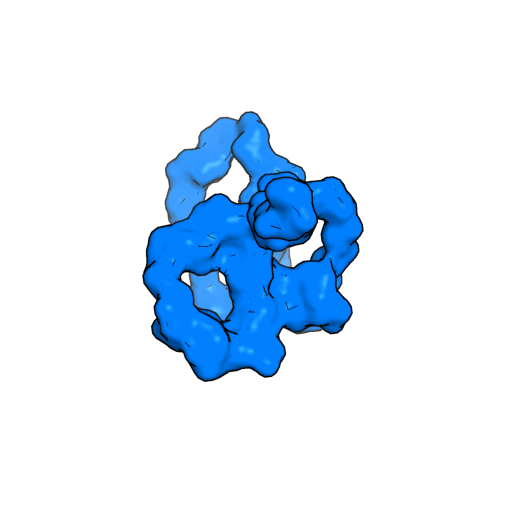? -6.587 6.319 5.628 1.00 84.56 87 THR A N 1
ATOM 717 C CA . THR A 1 87 ? -6.288 6.143 7.066 1.00 84.56 87 THR A CA 1
ATOM 718 C C . THR A 1 87 ? -6.868 4.880 7.682 1.00 84.56 87 THR A C 1
ATOM 720 O O . THR A 1 87 ? -6.415 4.487 8.748 1.00 84.56 87 THR A O 1
ATOM 723 N N . ARG A 1 88 ? -7.914 4.283 7.095 1.00 86.44 88 ARG A N 1
ATOM 724 C CA . ARG A 1 88 ? -8.619 3.165 7.735 1.00 86.44 88 ARG A CA 1
ATOM 725 C C . ARG A 1 88 ? -7.919 1.845 7.440 1.00 86.44 88 ARG A C 1
ATOM 727 O O . ARG A 1 88 ? -7.779 1.477 6.271 1.00 86.44 88 ARG A O 1
ATOM 734 N N . THR A 1 89 ? -7.541 1.128 8.491 1.00 90.12 89 THR A N 1
ATOM 735 C CA . THR A 1 89 ? -6.913 -0.191 8.384 1.00 90.12 89 THR A CA 1
ATOM 736 C C . THR A 1 89 ? -7.968 -1.290 8.235 1.00 90.12 89 THR A C 1
ATOM 738 O O . THR A 1 89 ? -9.160 -1.068 8.482 1.00 90.12 89 THR A O 1
ATOM 741 N N . VAL A 1 90 ? -7.557 -2.483 7.808 1.00 87.38 90 VAL A N 1
ATOM 742 C CA . VAL A 1 90 ? -8.454 -3.643 7.716 1.00 87.38 90 VAL A CA 1
ATOM 743 C C . VAL A 1 90 ? -8.986 -4.018 9.098 1.00 87.38 90 VAL A C 1
ATOM 745 O O . VAL A 1 90 ? -10.184 -4.257 9.237 1.00 87.38 90 VAL A O 1
ATOM 748 N N . ALA A 1 91 ? -8.138 -3.976 10.128 1.00 87.75 91 ALA A N 1
ATOM 749 C CA . ALA A 1 91 ? -8.540 -4.212 11.512 1.00 87.75 91 ALA A CA 1
ATOM 750 C C . ALA A 1 91 ? -9.633 -3.232 11.975 1.00 87.75 91 ALA A C 1
ATOM 752 O O . ALA A 1 91 ? -10.644 -3.663 12.522 1.00 87.75 91 ALA A O 1
ATOM 753 N N . ASP A 1 92 ? -9.500 -1.933 11.679 1.00 86.81 92 ASP A N 1
ATOM 754 C CA . ASP A 1 92 ? -10.538 -0.934 11.995 1.00 86.81 92 ASP A CA 1
ATOM 755 C C . ASP A 1 92 ? -11.853 -1.187 11.241 1.00 86.81 92 ASP A C 1
ATOM 757 O O . ASP A 1 92 ? -12.936 -0.774 11.662 1.00 86.81 92 ASP A O 1
ATOM 761 N N . GLY A 1 93 ? -11.771 -1.780 10.049 1.00 83.56 93 GLY A N 1
ATOM 762 C CA . GLY A 1 93 ? -12.931 -2.202 9.268 1.00 83.56 93 GLY A CA 1
ATOM 763 C C . GLY A 1 93 ? -13.662 -3.378 9.910 1.00 83.56 93 GLY A C 1
ATOM 764 O O . GLY A 1 93 ? -14.885 -3.343 10.020 1.00 83.56 93 GLY A O 1
ATOM 765 N N . LEU A 1 94 ? -12.907 -4.384 10.353 1.00 80.88 94 LEU A N 1
ATOM 766 C CA . LEU A 1 94 ? -13.432 -5.626 10.920 1.00 80.88 94 LEU A CA 1
ATOM 767 C C . LEU A 1 94 ? -13.943 -5.454 12.359 1.00 80.88 94 LEU A C 1
ATOM 769 O O . LEU A 1 94 ? -14.980 -6.012 12.699 1.00 80.88 94 LEU A O 1
ATOM 773 N N . ASN A 1 95 ? -13.278 -4.632 13.175 1.00 74.50 95 ASN A N 1
ATOM 774 C CA . ASN A 1 95 ? -13.655 -4.384 14.574 1.00 74.50 95 ASN A CA 1
ATOM 775 C C . ASN A 1 95 ? -14.862 -3.440 14.741 1.00 74.50 95 ASN A C 1
ATOM 777 O O . ASN A 1 95 ? -15.345 -3.253 15.852 1.00 74.50 95 ASN A O 1
ATOM 781 N N . GLY A 1 96 ? -15.361 -2.830 13.661 1.00 58.69 96 GLY A N 1
ATOM 782 C CA . GLY A 1 96 ? -16.495 -1.896 13.693 1.00 58.69 96 GLY A CA 1
ATOM 783 C C . GLY A 1 96 ? -17.885 -2.540 13.818 1.00 58.69 96 GL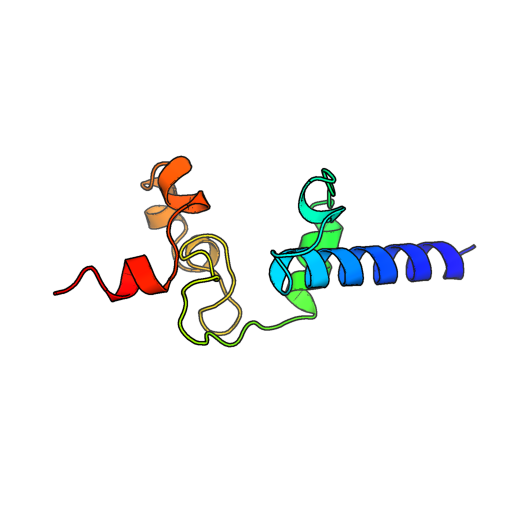Y A C 1
ATOM 784 O O . GLY A 1 96 ? -18.868 -1.834 13.606 1.00 58.69 96 GLY A O 1
ATOM 785 N N . TYR A 1 97 ? -17.965 -3.845 14.104 1.00 46.84 97 TYR A N 1
ATOM 786 C CA . TYR A 1 97 ? -19.207 -4.618 14.278 1.00 46.84 97 TYR A CA 1
ATOM 787 C C . TYR A 1 97 ? -19.455 -5.086 15.727 1.00 46.84 97 TYR A C 1
ATOM 789 O O . TYR A 1 97 ? -20.287 -5.970 15.932 1.00 46.84 97 TYR A O 1
ATOM 797 N N . SER A 1 98 ? -18.754 -4.517 16.712 1.00 39.47 98 SER A N 1
ATOM 798 C CA . SER A 1 98 ? -18.983 -4.786 18.142 1.00 39.47 98 SER A CA 1
ATOM 799 C C . SER A 1 98 ? -19.853 -3.723 18.798 1.00 39.47 98 SER A C 1
ATOM 801 O O . SER A 1 98 ? -19.629 -2.526 18.505 1.00 39.47 98 SER A O 1
#

Organism: Aegilops tauschii subsp. strangulata (NCBI:txid200361)

pLDDT: mean 82.83, std 9.28, range [39.47, 92.75]

Secondary structure (DSSP, 8-state):
-HHHHHHHHHHHHHHHHHHHH-TTSGGGGS-----HHHHHHHHHH-----SSSSSSBTTTS-TBTTB-HHHH-HHHHHHS-HHHHHH-BHHHHHGGG-

Foldseek 3Di:
DVVVVVVVLVVLLVVVVCLQPPVPDPCVPPPSDDDPVSVVVSLVVDADDDDLQPRAQQAPALHPRSRGCCRVPVPVVVPDDPVNRPPHTVNNVVVPPD

Sequence (98 aa):
MRDLERAGLALRLSWLWFSRTDQERAWQGLNLQFSPTERALFWASTFTILGNGLSALLWEDRWIGGRSVHELMPNLYGCIPKRRRTTRTVADGLNGYS

Solvent-accessible surface area (backbone atoms only — not comparable to full-atom values): 5916 Å² total; per-residue (Å²): 118,75,62,59,58,50,53,52,49,52,50,50,46,52,49,56,51,42,64,71,75,53,78,86,47,89,67,69,81,52,88,80,84,74,55,72,66,56,51,51,53,43,57,74,73,52,74,49,81,70,75,82,23,75,86,41,35,45,38,70,36,33,53,60,93,56,36,22,44,42,79,77,35,50,72,62,46,70,74,51,57,70,70,59,41,77,68,36,23,34,33,65,63,67,64,69,80,117

Nearest PDB structures (foldseek):
  7d5s-assembly1_5G  TM=5.014E-01  e=8.829E+00  Saccharomyces cerevisiae S288C

Mean predicted aligned error: 7.4 Å